Protein AF-A0A6N9VHQ6-F1 (afdb_monomer)

Structure (mmCIF, N/CA/C/O backbone):
data_AF-A0A6N9VHQ6-F1
#
_entry.id   AF-A0A6N9VHQ6-F1
#
loop_
_atom_site.group_PDB
_atom_site.id
_atom_site.type_symbol
_atom_site.label_atom_id
_atom_site.label_alt_id
_atom_site.label_comp_id
_atom_site.label_asym_id
_atom_site.label_entity_id
_atom_site.label_seq_id
_atom_site.pdbx_PDB_ins_code
_atom_site.Cartn_x
_atom_site.Cartn_y
_atom_site.Cartn_z
_atom_site.occupancy
_atom_site.B_iso_or_equiv
_atom_site.auth_seq_id
_atom_site.auth_comp_id
_atom_site.auth_asym_id
_atom_site.auth_atom_id
_atom_site.pdbx_PDB_model_num
ATOM 1 N N . LEU A 1 1 ? 1.890 -7.258 -11.622 1.00 43.75 1 LEU A N 1
ATOM 2 C CA . LEU A 1 1 ? 2.368 -7.073 -13.015 1.00 43.75 1 LEU A CA 1
ATOM 3 C C . LEU A 1 1 ? 2.081 -5.634 -13.459 1.00 43.75 1 LEU A C 1
ATOM 5 O O . LEU A 1 1 ? 1.162 -5.042 -12.916 1.00 43.75 1 LEU A O 1
ATOM 9 N N . HIS A 1 2 ? 2.910 -5.091 -14.361 1.00 50.66 2 HIS A N 1
ATOM 10 C CA . HIS A 1 2 ? 3.029 -3.685 -14.800 1.00 50.66 2 HIS A CA 1
ATOM 11 C C . HIS A 1 2 ? 1.765 -2.798 -14.722 1.00 50.66 2 HIS A C 1
ATOM 13 O O . HIS A 1 2 ? 0.953 -2.786 -15.642 1.00 50.66 2 HIS A O 1
ATOM 19 N N . ALA A 1 3 ? 1.676 -1.966 -13.678 1.00 50.16 3 ALA A N 1
ATOM 20 C CA . ALA A 1 3 ? 0.777 -0.814 -13.616 1.00 50.16 3 ALA A CA 1
ATOM 21 C C . ALA A 1 3 ? 1.529 0.382 -13.005 1.00 50.16 3 ALA A C 1
ATOM 23 O O . ALA A 1 3 ? 1.914 0.354 -11.838 1.00 50.16 3 ALA A O 1
ATOM 24 N N . GLY A 1 4 ? 1.784 1.416 -13.809 1.00 49.75 4 GLY A N 1
ATOM 25 C CA . GLY A 1 4 ? 2.443 2.651 -13.379 1.00 49.75 4 GLY A CA 1
ATOM 26 C C . GLY A 1 4 ? 2.377 3.721 -14.470 1.00 49.75 4 GLY A C 1
ATOM 27 O O . GLY A 1 4 ? 2.708 3.454 -15.621 1.00 49.75 4 GLY A O 1
ATOM 28 N N . GLY A 1 5 ? 1.942 4.933 -14.112 1.00 47.59 5 GLY A N 1
ATOM 29 C CA . GLY A 1 5 ? 1.655 6.056 -15.022 1.00 47.59 5 GLY A CA 1
ATOM 30 C C . GLY A 1 5 ? 2.872 6.748 -15.647 1.00 47.59 5 GLY A C 1
ATOM 31 O O . GLY A 1 5 ? 2.834 7.947 -15.896 1.00 47.59 5 GLY A O 1
ATOM 32 N N . LYS A 1 6 ? 3.963 6.026 -15.904 1.00 53.59 6 LYS A N 1
ATOM 33 C CA . LYS A 1 6 ? 5.227 6.597 -16.396 1.00 53.59 6 LYS A CA 1
ATOM 34 C C . LYS A 1 6 ? 5.487 6.299 -17.877 1.00 53.59 6 LYS A C 1
ATOM 36 O O . LYS A 1 6 ? 6.630 6.181 -18.295 1.00 53.59 6 LYS A O 1
ATOM 41 N N . PHE A 1 7 ? 4.419 6.203 -18.669 1.00 49.03 7 PHE A N 1
ATOM 42 C CA . PHE A 1 7 ? 4.487 6.126 -20.136 1.00 49.03 7 PHE A CA 1
ATOM 43 C C . PHE A 1 7 ? 4.064 7.437 -20.832 1.00 49.03 7 PHE A C 1
ATOM 45 O O . PHE A 1 7 ? 4.003 7.488 -22.055 1.00 49.03 7 PHE A O 1
ATOM 52 N N . GLY A 1 8 ? 3.810 8.511 -20.071 1.00 43.03 8 GLY A N 1
ATOM 53 C CA . GLY A 1 8 ? 3.550 9.861 -20.588 1.00 43.03 8 GLY A CA 1
ATOM 54 C C . GLY A 1 8 ? 4.588 10.850 -20.055 1.00 43.03 8 GLY A C 1
ATOM 55 O O . GLY A 1 8 ? 4.774 10.963 -18.844 1.00 43.03 8 GLY A O 1
ATOM 56 N N . GLY A 1 9 ? 5.312 11.520 -20.952 1.00 42.84 9 GLY A N 1
ATOM 57 C CA . GLY A 1 9 ?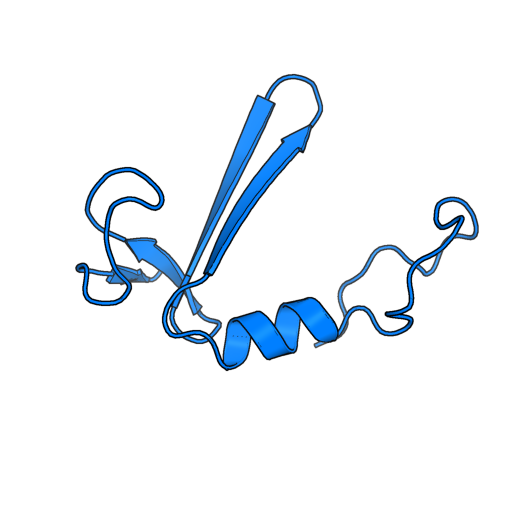 6.552 12.250 -20.668 1.00 42.84 9 GLY A CA 1
ATOM 58 C C . GLY A 1 9 ? 6.411 13.580 -19.919 1.00 42.84 9 GLY A C 1
ATOM 59 O O . GLY A 1 9 ? 6.783 14.606 -20.473 1.00 42.84 9 GLY A O 1
ATOM 60 N N . GLY A 1 10 ? 5.921 13.583 -18.673 1.00 48.41 10 GLY A N 1
ATOM 61 C CA . GLY A 1 10 ? 5.625 14.849 -17.983 1.00 48.41 10 GLY A CA 1
ATOM 62 C C . GLY A 1 10 ? 5.972 15.012 -16.500 1.00 48.41 10 GLY A C 1
ATOM 63 O O . GLY A 1 10 ? 5.905 16.141 -16.033 1.00 48.41 10 GLY A O 1
ATOM 64 N N . SER A 1 11 ? 6.311 13.973 -15.722 1.00 45.56 11 SER A N 1
ATOM 65 C CA . SER A 1 11 ? 6.100 14.092 -14.254 1.00 45.56 11 SER A CA 1
ATOM 66 C C . SER A 1 11 ? 7.240 13.689 -13.315 1.00 45.56 11 SER A C 1
ATOM 68 O O . SER A 1 11 ? 6.998 13.565 -12.119 1.00 45.56 11 SER A O 1
ATOM 70 N N . TYR A 1 12 ? 8.477 13.485 -13.775 1.00 50.28 12 TYR A N 1
ATOM 71 C CA . TYR A 1 12 ? 9.530 12.983 -12.876 1.00 50.28 12 TYR A CA 1
ATOM 72 C C . TYR A 1 12 ? 10.839 13.762 -12.995 1.00 50.28 12 TYR A C 1
ATOM 74 O O . TYR A 1 12 ? 11.677 13.435 -13.827 1.00 50.28 12 TYR A O 1
ATOM 82 N N . ALA A 1 13 ? 11.031 14.754 -12.119 1.00 43.94 13 ALA A N 1
ATOM 83 C CA . ALA A 1 13 ? 12.290 15.496 -12.012 1.00 43.94 13 ALA A CA 1
ATOM 84 C C . ALA A 1 13 ? 13.425 14.673 -11.361 1.00 43.94 13 ALA A C 1
ATOM 86 O O . ALA A 1 13 ? 14.586 14.888 -11.684 1.00 43.94 13 ALA A O 1
ATOM 87 N N . ALA A 1 14 ? 13.118 13.685 -10.510 1.00 43.50 14 ALA A N 1
ATOM 88 C CA . ALA A 1 14 ? 14.068 12.664 -10.056 1.00 43.50 14 ALA A CA 1
ATOM 89 C C . ALA A 1 14 ? 13.320 11.522 -9.352 1.00 43.50 14 ALA A C 1
ATOM 91 O O . ALA A 1 14 ? 12.661 11.734 -8.339 1.00 43.50 14 ALA A O 1
ATOM 92 N N . SER A 1 15 ? 13.421 10.290 -9.852 1.00 43.16 15 SER A N 1
ATOM 93 C CA . SER A 1 15 ? 13.046 9.108 -9.065 1.00 43.16 15 SER A CA 1
ATOM 94 C C . SER A 1 15 ? 13.893 7.917 -9.512 1.00 43.16 15 SER A C 1
ATOM 96 O O . SER A 1 15 ? 13.762 7.483 -10.658 1.00 43.16 15 SER A O 1
ATOM 98 N N . GLY A 1 16 ? 14.728 7.367 -8.625 1.00 42.44 16 GLY A N 1
ATOM 99 C CA . GLY A 1 16 ? 15.636 6.244 -8.923 1.00 42.44 16 GLY A CA 1
ATOM 100 C C . GLY A 1 16 ? 14.949 4.919 -9.293 1.00 42.44 16 GLY A C 1
ATOM 101 O O . GLY A 1 16 ? 15.603 3.991 -9.754 1.00 42.44 16 GLY A O 1
ATOM 102 N N . GLY A 1 17 ? 13.626 4.819 -9.135 1.00 40.97 17 GLY A N 1
ATOM 103 C CA . GLY A 1 17 ? 12.834 3.672 -9.575 1.00 40.97 17 GLY A CA 1
ATOM 104 C C . GLY A 1 17 ? 12.247 3.897 -10.967 1.00 40.97 17 GLY A C 1
ATOM 105 O O . GLY A 1 17 ? 11.242 4.589 -11.116 1.00 40.97 17 GLY A O 1
ATOM 106 N N . LEU A 1 18 ? 12.854 3.295 -11.990 1.00 45.19 18 LEU A N 1
ATOM 107 C CA . LEU A 1 18 ? 12.407 3.424 -13.384 1.00 45.19 18 LEU A CA 1
ATOM 108 C C . LEU A 1 18 ? 11.276 2.453 -13.763 1.00 45.19 18 LEU A C 1
ATOM 110 O O . LEU A 1 18 ? 10.647 2.615 -14.799 1.00 45.19 18 LEU A O 1
ATOM 114 N N . HIS A 1 19 ? 11.015 1.447 -12.929 1.00 50.00 19 HIS A N 1
ATOM 115 C CA . HIS A 1 19 ? 10.256 0.269 -13.348 1.00 50.00 19 HIS A CA 1
ATOM 116 C C . HIS A 1 19 ? 8.815 0.203 -12.815 1.00 50.00 19 HIS A C 1
ATOM 118 O O . HIS A 1 19 ? 8.038 -0.622 -13.273 1.00 50.00 19 HIS A O 1
ATOM 124 N N . GLY A 1 20 ? 8.417 1.016 -11.829 1.00 47.00 20 GLY A N 1
ATOM 125 C CA . GLY A 1 20 ? 7.092 0.866 -11.192 1.00 47.00 20 GLY A CA 1
ATOM 126 C C . GLY A 1 20 ? 6.894 -0.475 -10.456 1.00 47.00 20 GLY A C 1
ATOM 127 O O . GLY A 1 20 ? 5.829 -0.732 -9.910 1.00 47.00 20 GLY A O 1
ATOM 128 N N . VAL A 1 21 ? 7.932 -1.321 -10.400 1.00 53.94 21 VAL A N 1
ATOM 129 C CA . VAL A 1 21 ? 7.912 -2.649 -9.768 1.00 53.94 21 VAL A CA 1
ATOM 130 C C . VAL A 1 21 ? 8.230 -2.564 -8.267 1.00 53.94 21 VAL A C 1
ATOM 132 O O . VAL A 1 21 ? 7.826 -3.439 -7.504 1.00 53.94 21 VAL A O 1
ATOM 135 N N . GLY A 1 22 ? 8.888 -1.489 -7.813 1.00 59.56 22 GLY A N 1
ATOM 136 C CA . GLY A 1 22 ? 9.342 -1.338 -6.423 1.00 59.56 22 GLY A CA 1
ATOM 137 C C . GLY A 1 22 ? 8.209 -1.449 -5.399 1.00 59.56 22 GLY A C 1
ATOM 138 O O . GLY A 1 22 ? 8.287 -2.266 -4.488 1.00 59.56 22 GLY A O 1
ATOM 139 N N . ALA A 1 23 ? 7.107 -0.723 -5.608 1.00 62.34 23 ALA A N 1
ATOM 140 C CA . ALA A 1 23 ? 5.939 -0.798 -4.728 1.00 62.34 23 ALA A CA 1
ATOM 141 C C . ALA A 1 23 ? 5.268 -2.184 -4.751 1.00 62.34 23 ALA A C 1
ATOM 143 O O . ALA A 1 23 ? 4.795 -2.652 -3.721 1.00 62.34 23 ALA A O 1
ATOM 144 N N . SER A 1 24 ? 5.274 -2.881 -5.895 1.00 64.00 24 SER A N 1
ATOM 145 C CA . SER A 1 24 ? 4.694 -4.227 -5.996 1.00 64.00 24 SER A CA 1
ATOM 146 C C . SER A 1 24 ? 5.530 -5.306 -5.300 1.00 64.00 24 SER A C 1
ATOM 148 O O . SER A 1 24 ? 4.961 -6.206 -4.691 1.00 64.00 24 SER A O 1
ATOM 150 N N . VAL A 1 25 ? 6.864 -5.196 -5.327 1.00 67.88 25 VAL A N 1
ATOM 151 C CA . VAL A 1 25 ? 7.760 -6.115 -4.601 1.00 67.88 25 VAL A CA 1
ATOM 152 C C . VAL A 1 25 ? 7.665 -5.872 -3.100 1.00 67.88 25 VAL A C 1
ATOM 154 O O . VAL A 1 25 ? 7.543 -6.827 -2.339 1.00 67.88 25 VAL A O 1
ATOM 157 N N . VAL A 1 26 ? 7.644 -4.605 -2.675 1.00 74.25 26 VAL A N 1
ATOM 158 C CA . VAL A 1 26 ? 7.416 -4.244 -1.268 1.00 74.25 26 VAL A CA 1
ATOM 159 C C . VAL A 1 26 ? 6.068 -4.780 -0.794 1.00 74.25 26 VAL A C 1
ATOM 161 O O . VAL A 1 26 ? 6.000 -5.400 0.258 1.00 74.25 26 VAL A O 1
ATOM 164 N N . ASN A 1 27 ? 5.006 -4.626 -1.585 1.00 75.56 27 ASN A N 1
ATOM 165 C CA . ASN A 1 27 ? 3.696 -5.169 -1.234 1.00 75.56 27 ASN A CA 1
ATOM 166 C C . ASN A 1 27 ? 3.704 -6.704 -1.109 1.00 75.56 27 ASN A C 1
ATOM 168 O O . ASN A 1 27 ? 3.166 -7.256 -0.152 1.00 75.56 27 ASN A O 1
ATOM 172 N N . ALA A 1 28 ? 4.350 -7.402 -2.047 1.00 70.81 28 ALA A N 1
ATOM 173 C CA . ALA A 1 28 ? 4.414 -8.862 -2.038 1.00 70.81 28 ALA A CA 1
ATOM 174 C C . ALA A 1 28 ? 5.177 -9.424 -0.825 1.00 70.81 28 ALA A C 1
ATOM 176 O O . ALA A 1 28 ? 4.801 -10.469 -0.297 1.00 70.81 28 ALA A O 1
ATOM 177 N N . LEU A 1 29 ? 6.237 -8.741 -0.381 1.00 81.19 29 LEU A N 1
ATOM 178 C CA . LEU A 1 29 ? 7.105 -9.212 0.704 1.00 81.19 29 LEU A CA 1
ATOM 179 C C . LEU A 1 29 ? 6.702 -8.693 2.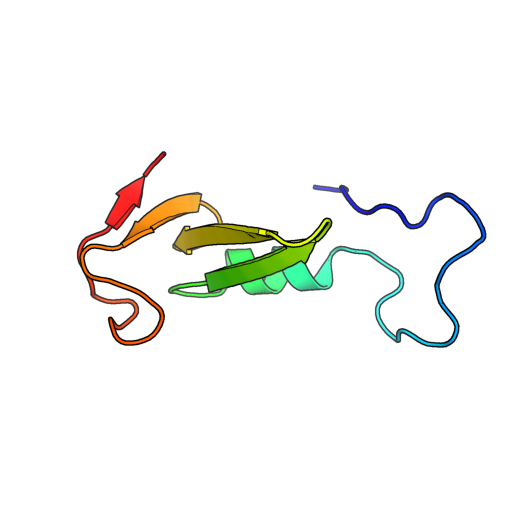092 1.00 81.19 29 LEU A C 1
ATOM 181 O O . LEU A 1 29 ? 7.164 -9.228 3.100 1.00 81.19 29 LEU A O 1
ATOM 185 N N . SER A 1 30 ? 5.834 -7.686 2.170 1.00 81.50 30 SER A N 1
ATOM 186 C CA . SER A 1 30 ? 5.378 -7.122 3.438 1.00 81.50 30 SER A CA 1
ATOM 187 C C . SER A 1 30 ? 4.284 -7.963 4.096 1.00 81.50 30 SER A C 1
ATOM 189 O O . SER A 1 30 ? 3.308 -8.381 3.469 1.00 81.50 30 SER A O 1
ATOM 191 N N . ALA A 1 31 ? 4.400 -8.149 5.414 1.00 86.81 31 ALA A N 1
ATOM 192 C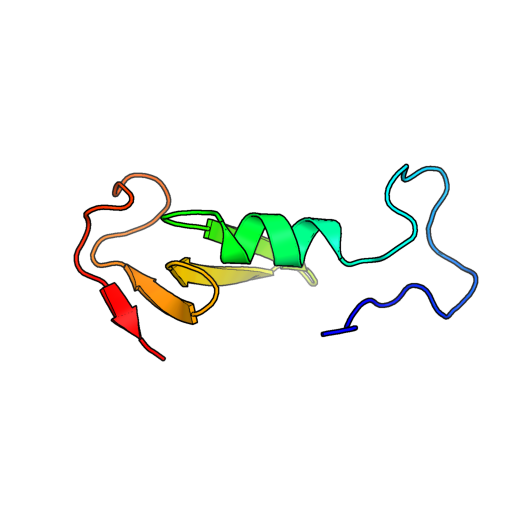 CA . ALA A 1 31 ? 3.329 -8.730 6.226 1.00 86.81 31 ALA A CA 1
ATOM 193 C C . ALA A 1 31 ? 2.081 -7.829 6.265 1.00 86.81 31 ALA A C 1
ATOM 195 O O . ALA A 1 31 ? 0.967 -8.338 6.354 1.00 86.81 31 ALA A O 1
ATOM 196 N N . ARG A 1 32 ? 2.270 -6.510 6.147 1.00 89.75 32 ARG A N 1
ATOM 197 C CA . ARG A 1 32 ? 1.221 -5.494 6.036 1.00 89.75 32 ARG A CA 1
ATOM 198 C C . ARG A 1 32 ? 1.747 -4.293 5.254 1.00 89.75 32 ARG A C 1
ATOM 200 O O . ARG A 1 32 ? 2.887 -3.885 5.463 1.00 89.75 32 ARG A O 1
ATOM 207 N 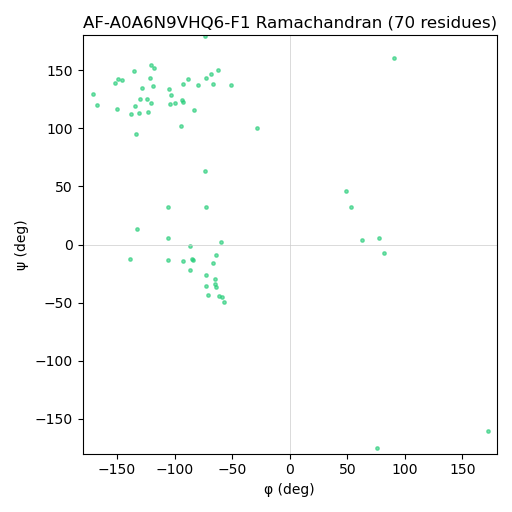N . LEU A 1 33 ? 0.918 -3.737 4.380 1.00 87.44 33 LEU A N 1
ATOM 208 C CA . LEU A 1 33 ? 1.174 -2.480 3.685 1.00 87.44 33 LEU A CA 1
ATOM 209 C C . LEU A 1 33 ? -0.093 -1.627 3.730 1.00 87.44 33 LEU A C 1
ATOM 211 O O . LEU A 1 33 ? -1.113 -2.037 3.186 1.00 87.44 33 LEU A O 1
ATOM 215 N N . ASP A 1 34 ? -0.004 -0.449 4.340 1.00 86.12 34 ASP A N 1
ATOM 216 C CA . ASP A 1 34 ? -1.052 0.571 4.306 1.00 86.12 34 ASP A CA 1
ATOM 217 C C . ASP A 1 34 ? -0.623 1.687 3.348 1.00 86.12 34 ASP A C 1
ATOM 219 O O . ASP A 1 34 ? 0.527 2.132 3.379 1.00 86.12 34 ASP A O 1
ATOM 223 N N . ILE A 1 35 ? -1.530 2.112 2.473 1.00 85.69 35 ILE A N 1
ATOM 224 C CA . ILE A 1 35 ? -1.301 3.173 1.493 1.00 85.69 35 ILE A CA 1
ATOM 225 C C . ILE A 1 35 ? -2.368 4.238 1.695 1.00 85.69 35 ILE A C 1
ATOM 227 O O . ILE A 1 35 ? -3.555 3.939 1.607 1.00 85.69 35 ILE A O 1
ATOM 231 N N . GLU A 1 36 ? -1.933 5.479 1.885 1.00 86.50 36 GLU A N 1
ATOM 232 C CA . GLU A 1 36 ? -2.786 6.666 1.903 1.00 86.50 36 GLU A CA 1
ATOM 233 C C . GLU A 1 36 ? -2.359 7.606 0.770 1.00 86.50 36 GLU A C 1
ATOM 235 O O . GLU A 1 36 ? -1.168 7.797 0.509 1.00 86.50 36 GLU A O 1
ATOM 240 N N . VAL A 1 37 ? -3.336 8.1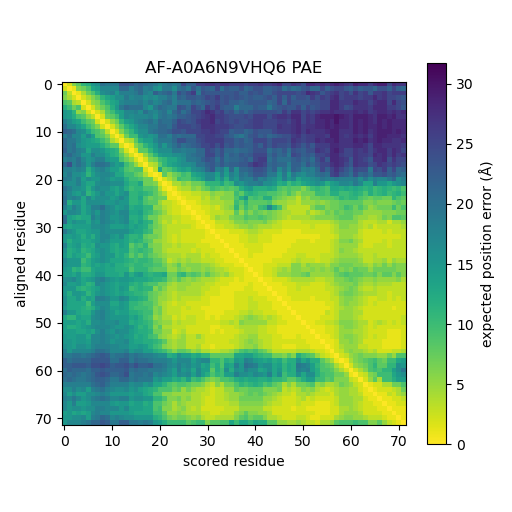51 0.049 1.00 83.88 37 VAL A N 1
ATOM 241 C CA . VAL A 1 37 ? -3.133 9.083 -1.060 1.00 83.88 37 VAL A CA 1
ATOM 242 C C . VAL A 1 37 ? -4.045 10.280 -0.864 1.00 83.88 37 VAL A C 1
ATOM 244 O O . VAL A 1 37 ? -5.260 10.163 -1.019 1.00 83.88 37 VAL A O 1
ATOM 247 N N . ASP A 1 38 ? -3.446 11.437 -0.607 1.00 86.81 38 ASP A N 1
ATOM 248 C CA . ASP A 1 38 ? -4.155 12.711 -0.609 1.00 86.81 38 ASP A CA 1
ATOM 249 C C . ASP A 1 38 ? -4.266 13.234 -2.044 1.00 86.81 38 ASP A C 1
ATOM 251 O O . ASP A 1 38 ? -3.264 13.507 -2.715 1.00 86.81 38 ASP A O 1
ATOM 255 N N . ARG A 1 39 ? -5.496 13.342 -2.549 1.00 81.06 39 ARG A N 1
ATOM 256 C CA . ARG A 1 39 ? -5.798 13.852 -3.889 1.00 81.06 39 ARG A CA 1
ATOM 257 C C . ARG A 1 39 ? -7.155 14.548 -3.893 1.00 81.06 39 ARG A C 1
ATOM 259 O O . ARG A 1 39 ? -8.077 14.108 -3.222 1.00 81.06 39 ARG A O 1
ATOM 266 N N . ASP A 1 40 ? -7.267 15.637 -4.653 1.00 87.94 40 ASP A N 1
ATOM 267 C CA . ASP A 1 40 ? -8.524 16.376 -4.854 1.00 87.94 40 ASP A CA 1
ATOM 268 C C . ASP A 1 40 ? -9.222 16.782 -3.539 1.00 87.94 40 ASP A C 1
ATOM 270 O O . ASP A 1 40 ? -10.444 16.844 -3.447 1.00 87.94 40 ASP A O 1
ATOM 274 N N . GLY A 1 41 ? -8.426 17.060 -2.500 1.00 91.75 41 GLY A N 1
ATOM 275 C CA . GLY A 1 41 ? -8.919 17.443 -1.174 1.00 91.75 41 GLY A CA 1
ATOM 276 C C . GLY A 1 41 ? -9.446 16.287 -0.314 1.00 91.75 41 GLY A C 1
ATOM 277 O O . GLY A 1 41 ? -9.957 16.549 0.772 1.00 91.75 41 GLY A O 1
ATOM 278 N N . GLY A 1 42 ? -9.322 15.034 -0.761 1.00 86.00 42 GLY A N 1
ATOM 279 C CA . GLY A 1 42 ? -9.675 13.838 0.002 1.00 86.00 42 GLY A CA 1
ATOM 280 C C . GLY A 1 42 ? -8.490 12.894 0.219 1.00 86.00 42 GLY A C 1
ATOM 281 O O . GLY A 1 42 ? -7.549 12.861 -0.574 1.00 86.00 42 GLY A O 1
ATOM 282 N N . THR A 1 43 ? -8.561 12.097 1.285 1.00 87.88 43 THR A N 1
ATOM 283 C CA . THR A 1 43 ? -7.610 11.011 1.560 1.00 87.88 43 THR A CA 1
ATOM 284 C C . THR A 1 43 ? -8.218 9.683 1.122 1.00 87.88 43 THR A C 1
ATOM 286 O O . THR A 1 43 ? -9.284 9.283 1.592 1.00 87.88 43 THR A O 1
ATOM 289 N N . HIS A 1 44 ? -7.532 8.982 0.225 1.00 83.06 44 HIS A N 1
ATOM 290 C CA . HIS A 1 44 ? -7.883 7.635 -0.214 1.00 83.06 44 HIS A CA 1
ATOM 291 C C . HIS A 1 44 ? -6.960 6.623 0.454 1.00 83.06 44 HIS A C 1
ATOM 293 O O . HIS A 1 44 ? -5.744 6.763 0.359 1.00 83.06 44 HIS A O 1
ATOM 299 N N . ALA A 1 45 ? -7.521 5.586 1.074 1.00 86.94 45 ALA A N 1
ATOM 300 C CA . ALA A 1 45 ? -6.749 4.563 1.771 1.00 86.94 45 ALA A CA 1
ATOM 301 C C . ALA A 1 45 ? -7.001 3.160 1.200 1.00 86.94 45 ALA A C 1
ATOM 303 O O . ALA A 1 45 ? -8.125 2.827 0.822 1.00 86.94 45 ALA A O 1
ATOM 304 N N . ILE A 1 46 ? -5.957 2.332 1.156 1.00 86.94 46 ILE A N 1
ATOM 305 C CA . ILE A 1 46 ? -6.034 0.899 0.850 1.00 86.94 46 ILE A CA 1
ATOM 306 C C . ILE A 1 46 ? -4.976 0.138 1.651 1.00 86.94 46 ILE A C 1
ATOM 308 O O . ILE A 1 46 ? -3.845 0.603 1.799 1.00 86.94 46 ILE A O 1
ATOM 312 N N . SER A 1 47 ? -5.331 -1.053 2.127 1.00 89.12 47 SER A N 1
ATOM 313 C CA . SER A 1 47 ? -4.423 -1.932 2.862 1.00 89.12 47 SER A CA 1
ATOM 314 C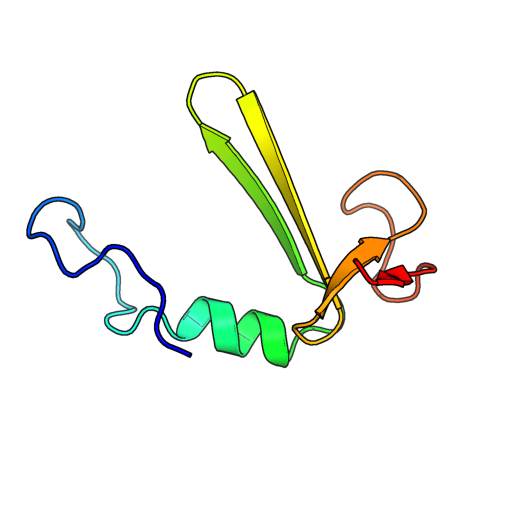 C . SER A 1 47 ? -4.216 -3.253 2.131 1.00 89.12 47 SER A C 1
ATOM 316 O O . SER A 1 47 ? -5.084 -3.734 1.399 1.00 89.12 47 SER A O 1
ATOM 318 N N . PHE A 1 48 ? -3.052 -3.857 2.353 1.00 88.19 48 PHE A N 1
ATOM 319 C CA . PHE A 1 4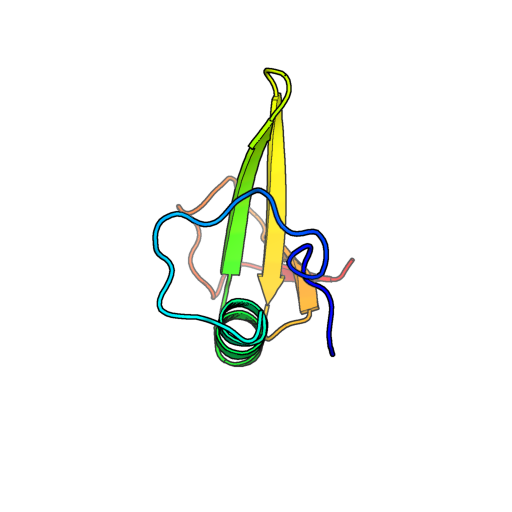8 ? -2.677 -5.150 1.802 1.00 88.19 48 PHE A CA 1
ATOM 320 C C . PHE 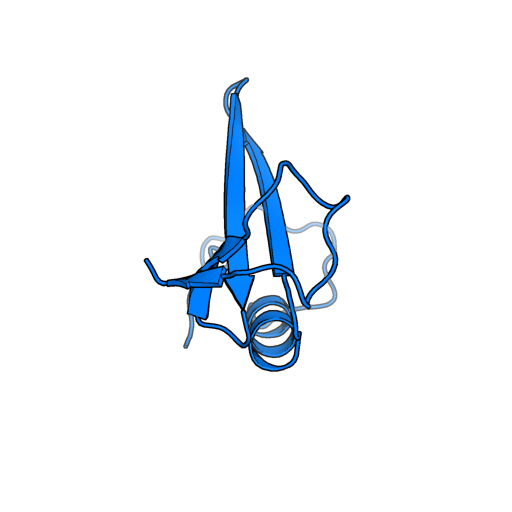A 1 48 ? -2.017 -6.048 2.849 1.00 88.19 48 PHE A C 1
ATOM 322 O O . PHE A 1 48 ? -1.267 -5.585 3.713 1.00 88.19 48 PHE A O 1
ATOM 329 N N . ARG A 1 49 ? -2.217 -7.359 2.696 1.00 89.12 49 ARG A N 1
ATOM 330 C CA . ARG A 1 49 ? -1.499 -8.418 3.411 1.00 89.12 49 ARG A CA 1
ATOM 331 C C . ARG A 1 49 ? -0.837 -9.347 2.401 1.00 89.12 49 ARG A C 1
ATOM 333 O O . ARG A 1 49 ? -1.532 -10.036 1.660 1.00 89.12 49 ARG A O 1
ATOM 340 N N . ARG A 1 50 ? 0.503 -9.382 2.367 1.00 89.12 50 ARG A N 1
ATOM 341 C CA . ARG A 1 50 ? 1.279 -10.217 1.424 1.00 89.12 50 ARG A CA 1
ATOM 342 C C . ARG A 1 50 ? 0.805 -10.066 -0.031 1.00 89.12 50 ARG A C 1
ATOM 344 O O . ARG A 1 50 ? 0.574 -11.049 -0.729 1.00 89.12 50 ARG A O 1
ATOM 351 N N . GLY A 1 51 ? 0.597 -8.826 -0.469 1.00 83.31 51 GLY A N 1
ATOM 352 C CA . GLY A 1 51 ? 0.112 -8.516 -1.814 1.00 83.31 51 GLY A CA 1
ATOM 353 C C . GLY A 1 51 ? -1.403 -8.617 -2.031 1.00 83.31 51 GLY A C 1
ATOM 354 O O . GLY A 1 51 ? -1.862 -8.208 -3.095 1.00 83.31 51 GLY A O 1
ATOM 355 N N . VAL A 1 52 ? -2.186 -9.107 -1.063 1.00 87.31 52 VAL A N 1
ATOM 356 C CA . VAL A 1 52 ? -3.650 -9.243 -1.180 1.00 87.31 52 VAL A CA 1
ATOM 357 C C . VAL A 1 52 ? -4.345 -8.008 -0.599 1.00 87.31 52 VAL A C 1
ATOM 359 O O . VAL A 1 52 ? -4.077 -7.693 0.561 1.00 87.31 52 VAL A O 1
ATOM 362 N N . PRO A 1 53 ? -5.207 -7.301 -1.354 1.00 89.12 53 PRO A N 1
ATOM 363 C CA . PRO A 1 53 ? -5.957 -6.159 -0.835 1.00 89.12 53 PRO A CA 1
ATOM 364 C C . PRO A 1 53 ? -7.010 -6.597 0.193 1.00 89.12 53 PRO A C 1
ATOM 366 O O . PRO A 1 53 ? -7.589 -7.677 0.086 1.00 89.12 53 PRO A O 1
ATOM 369 N N . GLY A 1 54 ? -7.267 -5.756 1.191 1.00 90.19 54 GLY A N 1
ATOM 370 C CA . GLY A 1 54 ? -8.281 -6.014 2.213 1.00 90.19 54 GLY A CA 1
ATOM 371 C C . GLY A 1 54 ? -8.247 -4.987 3.339 1.00 90.19 54 GLY A C 1
ATOM 372 O O . GLY A 1 54 ? -7.683 -3.903 3.181 1.00 90.19 54 GLY A O 1
ATOM 373 N N . ALA A 1 55 ? -8.832 -5.333 4.483 1.00 89.44 55 ALA A N 1
ATOM 374 C CA . ALA A 1 55 ? -8.915 -4.472 5.657 1.00 89.44 55 ALA A CA 1
ATOM 375 C C . ALA A 1 55 ? -8.416 -5.190 6.916 1.00 89.44 55 ALA A C 1
ATOM 377 O O . ALA A 1 55 ? -8.787 -6.331 7.187 1.00 89.44 55 ALA A O 1
ATOM 378 N N . PHE A 1 56 ? -7.595 -4.503 7.712 1.00 87.75 56 PHE A N 1
ATOM 379 C CA . PHE A 1 56 ? -7.242 -4.956 9.056 1.00 87.75 56 PHE A CA 1
ATOM 380 C C . PHE A 1 56 ? -8.265 -4.438 10.072 1.00 87.75 56 PHE A C 1
ATOM 382 O O . PHE A 1 56 ? -8.730 -3.304 9.969 1.00 87.75 56 PHE A O 1
ATOM 389 N N . ALA A 1 57 ? -8.600 -5.248 11.074 1.00 84.88 57 ALA A N 1
ATOM 390 C CA . ALA A 1 57 ? -9.450 -4.820 12.176 1.00 84.88 57 ALA A CA 1
ATOM 391 C C . ALA A 1 57 ? -8.740 -3.754 13.034 1.00 84.88 57 ALA A C 1
ATOM 393 O O . ALA A 1 57 ? -7.553 -3.875 13.351 1.00 84.88 57 ALA A O 1
ATOM 394 N N . GLY A 1 58 ? -9.492 -2.726 13.440 1.00 72.31 58 GLY A N 1
ATOM 395 C CA . GLY A 1 58 ? -8.977 -1.532 14.123 1.00 72.31 58 GLY A CA 1
ATOM 396 C C . GLY A 1 58 ? -8.591 -0.406 13.156 1.00 72.31 58 GLY A C 1
ATOM 397 O O . GLY A 1 58 ? -8.419 -0.621 11.962 1.00 72.31 58 GLY A O 1
ATOM 398 N N . THR A 1 59 ? -8.497 0.828 13.653 1.00 57.91 59 THR A N 1
ATOM 399 C CA . THR A 1 59 ? -8.280 2.015 12.812 1.00 57.91 59 THR A CA 1
ATOM 400 C C . THR A 1 59 ? -6.795 2.376 12.670 1.00 57.91 59 THR A C 1
ATOM 402 O O . THR A 1 59 ? -6.104 2.658 13.651 1.00 57.91 59 THR A O 1
ATOM 405 N N . GLY A 1 60 ? -6.321 2.429 11.420 1.00 57.69 60 GLY A N 1
ATOM 406 C CA . GLY A 1 60 ? -5.033 3.015 11.026 1.00 57.69 60 GLY A CA 1
ATOM 407 C C . GLY A 1 60 ? -3.785 2.183 11.348 1.00 57.69 60 GLY A C 1
ATOM 408 O O . GLY A 1 60 ? -3.854 1.064 11.857 1.00 57.69 60 GLY A O 1
ATOM 409 N N . ALA A 1 61 ? -2.612 2.766 11.077 1.00 55.75 61 ALA A N 1
ATOM 410 C CA . ALA A 1 61 ? -1.275 2.185 11.285 1.00 55.75 61 ALA A CA 1
ATOM 411 C C . ALA A 1 61 ? -0.939 1.794 12.746 1.00 55.75 61 ALA A C 1
ATOM 413 O O . ALA A 1 61 ? 0.178 1.376 13.044 1.00 55.75 61 ALA A O 1
ATOM 414 N N . LYS A 1 62 ? -1.883 1.960 13.683 1.00 58.09 62 LYS A N 1
ATOM 415 C CA . LYS A 1 62 ? -1.719 1.628 15.106 1.00 58.09 62 LYS A CA 1
ATOM 416 C C . LYS A 1 62 ? -2.010 0.168 15.431 1.00 58.09 62 LYS A C 1
ATOM 418 O O . LYS A 1 62 ? -1.680 -0.280 16.526 1.00 58.09 62 LYS A O 1
ATOM 423 N N . THR A 1 63 ? -2.606 -0.575 14.506 1.00 69.88 63 THR A N 1
ATOM 424 C CA . THR A 1 63 ? -2.689 -2.031 14.598 1.00 69.88 63 THR A CA 1
ATOM 425 C C . THR A 1 63 ? -1.502 -2.656 13.866 1.00 69.88 63 THR A C 1
ATOM 427 O O . THR A 1 63 ? -1.073 -2.174 12.822 1.00 69.88 63 THR A O 1
ATOM 430 N N . GLY A 1 64 ? -0.905 -3.699 14.446 1.00 79.44 64 GLY A N 1
ATOM 431 C CA . GLY A 1 64 ? 0.231 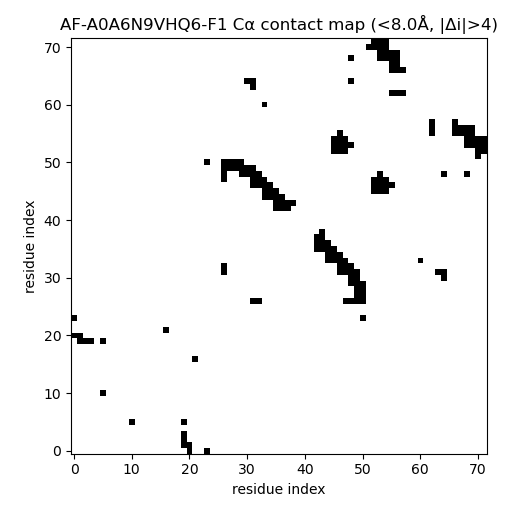-4.397 13.838 1.00 79.44 64 GLY A CA 1
ATOM 432 C C . GLY A 1 64 ? -0.179 -5.264 12.643 1.00 79.44 64 GLY A C 1
ATOM 433 O O . GLY A 1 64 ? -1.359 -5.374 12.301 1.00 79.44 64 GLY A O 1
ATOM 434 N N . ALA A 1 65 ? 0.798 -5.931 12.025 1.00 83.75 65 ALA A N 1
ATOM 435 C CA . ALA A 1 65 ? 0.554 -6.897 10.947 1.00 83.75 65 ALA A CA 1
ATOM 436 C C . ALA A 1 65 ? -0.194 -8.169 11.408 1.00 83.75 65 ALA A C 1
ATOM 438 O O . ALA A 1 65 ? -0.731 -8.898 10.576 1.00 83.75 65 ALA A O 1
ATOM 439 N N . ASP A 1 66 ? -0.248 -8.413 12.721 1.00 86.19 66 ASP A N 1
ATOM 440 C CA . ASP A 1 66 ? -0.931 -9.559 13.338 1.00 86.19 66 ASP A CA 1
ATOM 441 C C . ASP A 1 66 ? -2.420 -9.306 13.617 1.00 86.19 66 ASP A C 1
ATOM 443 O O . ASP A 1 66 ? -3.120 -10.185 14.119 1.00 86.19 66 ASP A O 1
ATOM 447 N N . ALA A 1 67 ? -2.921 -8.105 13.311 1.00 87.19 67 ALA A N 1
ATOM 448 C CA . ALA A 1 67 ? -4.336 -7.803 13.458 1.00 87.19 67 ALA A CA 1
ATOM 449 C C . ALA A 1 67 ? -5.196 -8.704 12.544 1.00 87.19 67 ALA A C 1
ATOM 451 O O . ALA A 1 67 ? -4.737 -9.098 11.464 1.00 87.19 67 ALA A O 1
ATOM 452 N N . PRO A 1 68 ? -6.447 -9.020 12.941 1.00 90.81 68 PRO A N 1
ATOM 453 C CA . PRO A 1 68 ? -7.388 -9.721 12.072 1.00 90.81 68 PRO A CA 1
ATOM 454 C C . PRO A 1 68 ? -7.488 -9.027 10.711 1.00 90.81 68 PRO A C 1
ATOM 456 O O . PRO A 1 68 ? -7.517 -7.799 10.657 1.00 90.81 68 PRO A O 1
ATOM 459 N N . PHE A 1 69 ? -7.512 -9.802 9.628 1.00 89.94 69 PHE A N 1
ATOM 460 C CA . PHE A 1 69 ? -7.508 -9.294 8.257 1.00 89.94 69 PHE A CA 1
ATOM 461 C C . PHE A 1 69 ? -8.624 -9.953 7.460 1.00 89.94 69 PHE A C 1
ATOM 463 O O . PHE A 1 69 ? -8.652 -11.180 7.358 1.00 89.94 69 PHE A O 1
ATOM 470 N N . GLU A 1 70 ? -9.473 -9.127 6.863 1.00 91.69 70 GLU A N 1
ATOM 471 C CA . GLU A 1 70 ? -10.513 -9.539 5.929 1.00 91.69 70 GLU A CA 1
ATOM 472 C C . GLU A 1 70 ? -10.062 -9.188 4.511 1.00 91.69 70 GLU A C 1
ATOM 474 O O . GLU A 1 70 ? -9.762 -8.027 4.215 1.00 91.69 70 GLU A O 1
ATOM 479 N N . ALA A 1 71 ? -9.972 -10.196 3.645 1.00 88.25 71 ALA A N 1
ATOM 480 C CA . ALA A 1 71 ? -9.647 -9.986 2.238 1.00 88.25 71 ALA A CA 1
ATOM 481 C C . ALA A 1 71 ? -10.841 -9.355 1.504 1.00 88.25 71 ALA A C 1
ATOM 483 O O . ALA A 1 71 ? -11.992 -9.674 1.809 1.00 88.25 71 ALA A O 1
ATOM 484 N N . GLY A 1 72 ? -10.544 -8.452 0.565 1.00 78.12 72 GLY A N 1
ATOM 485 C CA . GLY A 1 72 ? -11.539 -7.827 -0.314 1.00 78.12 72 GLY A CA 1
ATOM 486 C C . GLY A 1 72 ? -11.887 -8.656 -1.543 1.00 78.12 72 GLY A C 1
ATOM 487 O O . GLY A 1 72 ? -11.130 -9.600 -1.868 1.00 78.12 72 GLY A O 1
#

Organism: Streptomyces microflavus (NCBI:txid1919)

Secondary structure (DSSP, 8-state):
----STTSTTS-S--S--SS-HHHHHHHH-S-EEEEEEETTEEEEEEEETTEEEEESSSGGGS-TTS-EEE-

pLDDT: mean 71.13, std 17.94, range [40.97, 91.75]

Mean predicted aligned error: 11.38 Å

Nearest PDB structures (foldseek):
  4prx-assembly1_A-2  TM=7.638E-01  e=4.356E-03  Escherichia coli
  4prv-assembly1_A-2  TM=7.646E-01  e=4.356E-03  Escherichia coli
  7r0e-assembly1_B  TM=3.985E-01  e=2.064E+00  Influenza A virus (A/Zhejiang/DTID-ZJU01/2013(H7N9))

Solvent-accessible surface area (backbone atoms only — not comparable to full-atom values): 4758 Å² total; per-residue (Å²): 130,98,72,64,89,80,86,57,100,79,85,75,96,78,66,96,71,87,73,58,50,66,67,56,52,51,33,47,73,26,67,52,43,80,48,78,45,82,51,98,94,43,78,47,75,52,33,29,46,53,57,42,54,32,47,57,57,71,80,66,91,81,46,65,68,85,41,59,71,48,76,108

Radius of gyration: 14.36 Å; Cα contacts (8 Å, |Δi|>4): 89; chains: 1; bounding box: 27×28×36 Å

InterPro domains:
  IPR036890 Histidine kinase/HSP90-like ATPase superfamily [G3DSA:3.30.565.10] (1-69)
  IPR036890 Histidine kinase/HSP90-like ATPase superfamily [SSF55874] (1-57)

Foldseek 3Di:
DDDDPPPDPDDPPDDPDPGVCVVVVCLQPDQKDKDWDDDPNDIDIWMGGNNFTWDFPDDDPPDDSPGDTDGD

Sequence (72 aa):
LHAGGKFGGGSYAASGGLHGVGASVVNALSARLDIEVDRDGGTHAISFRRGVPGAFAGTGAKTGADAPFEAG